Protein AF-A0A831PJB5-F1 (afdb_monomer_lite)

Secondary structure (DSSP, 8-state):
--S----S--BTTEEEEEPPHHHHHHHT--S-EEEEEEE-TTS-EEEEEEEETTEEEEEEEEETTS--

Structure (mmCIF, N/CA/C/O backbone):
data_AF-A0A831PJB5-F1
#
_entry.id   AF-A0A831PJB5-F1
#
loop_
_atom_site.group_PDB
_atom_site.id
_atom_site.type_symbol
_atom_site.label_atom_id
_atom_site.label_alt_id
_atom_site.label_comp_id
_atom_site.label_asym_id
_atom_site.label_entity_id
_atom_site.label_seq_id
_atom_site.pdbx_PDB_ins_code
_atom_site.Cartn_x
_atom_site.Cartn_y
_atom_site.Cartn_z
_atom_site.occupancy
_atom_site.B_iso_or_equiv
_atom_site.auth_seq_id
_atom_site.auth_comp_id
_atom_site.auth_asym_id
_atom_site.auth_atom_id
_atom_site.pdbx_PDB_model_num
ATOM 1 N N . MET A 1 1 ? 2.063 9.213 -6.364 1.00 50.59 1 MET A N 1
ATOM 2 C CA . MET A 1 1 ? 2.522 7.945 -5.758 1.00 50.59 1 MET A CA 1
ATOM 3 C C . MET A 1 1 ? 3.396 7.258 -6.788 1.00 50.59 1 MET A C 1
ATOM 5 O O . MET A 1 1 ? 3.060 7.343 -7.958 1.00 50.59 1 MET A O 1
ATOM 9 N N . TYR A 1 2 ? 4.521 6.667 -6.386 1.00 58.53 2 TYR A N 1
ATOM 10 C CA . TYR A 1 2 ? 5.297 5.795 -7.273 1.00 58.53 2 TYR A CA 1
ATOM 11 C C . TYR A 1 2 ? 4.587 4.448 -7.292 1.00 58.53 2 TYR A C 1
ATOM 13 O O . TYR A 1 2 ? 4.646 3.750 -6.294 1.00 58.53 2 TYR A O 1
ATOM 21 N N . GLY A 1 3 ? 3.833 4.141 -8.336 1.00 62.78 3 GLY A N 1
ATOM 22 C CA . GLY A 1 3 ? 2.888 3.026 -8.367 1.00 62.78 3 GLY A CA 1
ATOM 23 C C . GLY A 1 3 ? 1.755 3.373 -9.320 1.00 62.78 3 GLY A C 1
ATOM 24 O O . GLY A 1 3 ? 1.248 4.494 -9.280 1.00 62.78 3 GLY A O 1
ATOM 25 N N . GLY A 1 4 ? 1.425 2.441 -10.205 1.00 74.00 4 GLY A N 1
ATOM 26 C CA . GLY A 1 4 ? 0.415 2.619 -11.233 1.00 74.00 4 GLY A CA 1
ATOM 27 C C . GLY A 1 4 ? -1.008 2.606 -10.682 1.00 74.00 4 GLY A C 1
ATOM 28 O O . GLY A 1 4 ? -1.266 2.777 -9.489 1.00 74.00 4 GLY A O 1
ATOM 29 N N . TYR A 1 5 ? -1.959 2.402 -11.584 1.00 82.56 5 TYR A N 1
ATOM 30 C CA . TYR A 1 5 ? -3.372 2.279 -11.242 1.00 82.56 5 TYR A CA 1
ATOM 31 C C . TYR A 1 5 ? -3.671 0.945 -10.564 1.00 82.56 5 TYR A C 1
ATOM 33 O O . TYR A 1 5 ? -2.896 -0.007 -10.663 1.00 82.56 5 TYR A O 1
ATOM 41 N N . SER A 1 6 ? -4.827 0.870 -9.898 1.00 83.62 6 SER A N 1
ATOM 42 C CA . SER A 1 6 ? -5.313 -0.426 -9.442 1.00 83.62 6 SER A CA 1
ATOM 43 C C . SER A 1 6 ? -5.515 -1.347 -10.641 1.00 83.62 6 SER A C 1
ATOM 45 O O . SER A 1 6 ? -6.143 -0.957 -11.625 1.00 83.62 6 SER A O 1
ATOM 47 N N . ASP A 1 7 ? -4.983 -2.562 -10.554 1.00 82.31 7 ASP A N 1
ATOM 48 C CA . ASP A 1 7 ? -5.047 -3.558 -11.628 1.00 82.31 7 ASP A CA 1
ATOM 49 C C . ASP A 1 7 ? -6.387 -4.319 -11.676 1.00 82.31 7 ASP A C 1
ATOM 51 O O . ASP A 1 7 ? -6.602 -5.154 -12.553 1.00 82.31 7 ASP A O 1
ATOM 55 N N . GLY A 1 8 ? -7.291 -4.052 -10.726 1.00 83.50 8 GLY A N 1
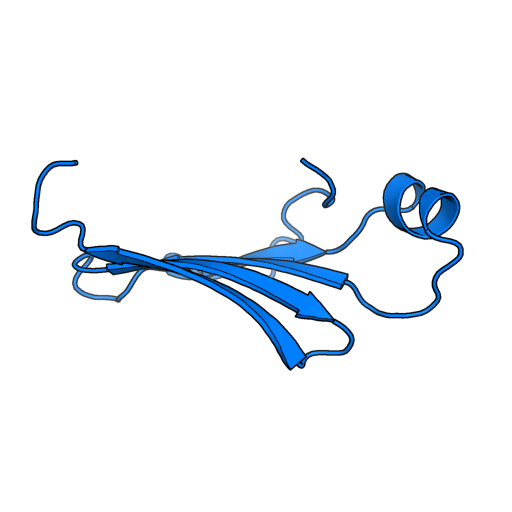ATOM 56 C CA . GLY A 1 8 ? -8.582 -4.727 -10.610 1.00 83.50 8 GLY A CA 1
ATOM 57 C C . GLY A 1 8 ? -8.512 -6.170 -10.091 1.00 83.50 8 GLY A C 1
ATOM 58 O O . GLY A 1 8 ? -9.551 -6.818 -10.015 1.00 83.50 8 GLY A O 1
ATOM 59 N N . THR A 1 9 ? -7.337 -6.678 -9.691 1.00 88.69 9 THR A N 1
ATOM 60 C CA . THR A 1 9 ? -7.168 -8.040 -9.134 1.00 88.69 9 THR A CA 1
ATOM 61 C C . THR A 1 9 ? -7.262 -8.087 -7.603 1.00 88.69 9 THR A C 1
ATOM 63 O O . THR A 1 9 ? -6.901 -9.083 -6.966 1.00 88.69 9 THR A O 1
ATOM 66 N N . GLY A 1 10 ? -7.707 -6.983 -7.005 1.00 89.56 10 GLY A N 1
ATOM 67 C CA . GLY A 1 10 ? -7.925 -6.832 -5.573 1.00 89.56 10 GLY A CA 1
ATOM 68 C C . GLY A 1 10 ? -9.217 -7.472 -5.057 1.00 89.56 10 GLY A C 1
ATOM 69 O O . GLY A 1 10 ? -9.974 -8.108 -5.786 1.00 89.56 10 GLY A O 1
ATOM 70 N N . THR A 1 11 ? -9.470 -7.261 -3.771 1.00 94.94 11 THR A N 1
ATOM 71 C CA . THR A 1 11 ? -10.720 -7.566 -3.067 1.00 94.94 11 THR A CA 1
ATOM 72 C C . THR A 1 11 ? -11.189 -6.318 -2.315 1.00 94.94 11 THR A C 1
ATOM 74 O O . THR A 1 11 ? -10.513 -5.288 -2.316 1.00 94.94 11 THR A O 1
ATOM 77 N N . GLU A 1 12 ? -12.321 -6.396 -1.620 1.00 94.19 12 GLU A N 1
ATOM 78 C CA . GLU A 1 12 ? -12.767 -5.332 -0.706 1.00 94.19 12 GLU A CA 1
ATOM 79 C C . GLU A 1 12 ? -11.774 -5.043 0.441 1.00 94.19 12 GLU A C 1
ATOM 81 O O . GLU A 1 12 ? -11.776 -3.945 0.994 1.00 94.19 12 GLU A O 1
ATOM 86 N N . TYR A 1 13 ? -10.868 -5.985 0.724 1.00 96.75 13 TYR A N 1
ATOM 87 C CA . TYR A 1 13 ? -9.844 -5.901 1.769 1.00 96.75 13 TYR A CA 1
ATOM 88 C C . TYR A 1 13 ? -8.415 -5.752 1.227 1.00 96.75 13 TYR A C 1
ATOM 90 O O . TYR A 1 13 ? -7.467 -5.630 2.002 1.00 96.75 13 TYR A O 1
ATOM 98 N N . LEU A 1 14 ? -8.228 -5.769 -0.095 1.00 96.00 14 LEU A N 1
ATOM 99 C CA . LEU A 1 14 ? -6.912 -5.711 -0.727 1.00 96.00 14 LEU A CA 1
ATOM 100 C C . LEU A 1 14 ? -6.973 -4.918 -2.027 1.00 96.00 14 LEU A C 1
ATOM 102 O O . LEU A 1 14 ? -7.604 -5.342 -2.985 1.00 96.00 14 LEU A O 1
ATOM 106 N N . GLN A 1 15 ? -6.211 -3.837 -2.119 1.00 94.56 15 GLN A N 1
ATOM 107 C CA . GLN A 1 15 ? -5.974 -3.138 -3.380 1.00 94.56 15 GLN A CA 1
ATOM 108 C C . GLN A 1 15 ? -4.500 -3.248 -3.743 1.00 94.56 15 GLN A C 1
ATOM 110 O O . GLN A 1 15 ? -3.632 -3.088 -2.882 1.00 94.56 15 GLN A O 1
ATOM 115 N N . LYS A 1 16 ? -4.222 -3.526 -5.015 1.00 94.19 16 LYS A N 1
ATOM 116 C CA . LYS A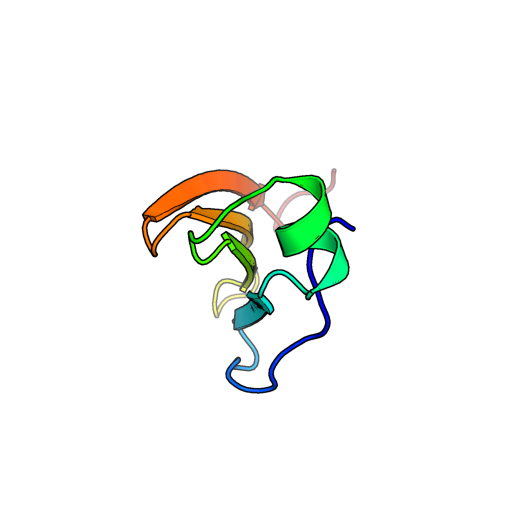 1 16 ? -2.870 -3.647 -5.562 1.00 94.19 16 LYS A CA 1
ATOM 117 C C . LYS A 1 16 ? -2.636 -2.563 -6.597 1.00 94.19 16 LYS A C 1
ATOM 119 O O . LYS A 1 16 ? -3.535 -2.265 -7.379 1.00 94.19 16 LYS A O 1
ATOM 124 N N . PHE A 1 17 ? -1.429 -2.019 -6.592 1.00 93.69 17 PHE A N 1
ATOM 125 C CA . PHE A 1 17 ? -0.970 -0.954 -7.474 1.00 93.69 17 PHE A CA 1
ATOM 126 C C . PHE A 1 17 ? 0.423 -1.341 -7.992 1.00 93.69 17 PHE A C 1
ATOM 128 O O . PHE A 1 17 ? 1.436 -0.975 -7.378 1.00 93.69 17 PHE A O 1
ATOM 135 N N . PRO A 1 18 ? 0.502 -2.153 -9.062 1.00 92.44 18 PRO A N 1
ATOM 136 C CA . PRO A 1 18 ? 1.776 -2.512 -9.677 1.00 92.44 18 PRO A CA 1
ATOM 137 C C . PRO A 1 18 ? 2.474 -1.267 -10.238 1.00 92.44 18 PRO A C 1
ATOM 139 O O . PRO A 1 18 ? 1.821 -0.286 -10.593 1.00 92.44 18 PRO A O 1
ATOM 142 N N . ALA A 1 19 ? 3.805 -1.282 -10.303 1.00 91.38 19 ALA A N 1
ATOM 143 C CA . ALA A 1 19 ? 4.569 -0.211 -10.938 1.00 91.38 19 ALA A CA 1
ATOM 144 C C . ALA A 1 19 ? 4.135 -0.016 -12.401 1.00 91.38 19 ALA A C 1
ATOM 146 O O . ALA A 1 19 ? 3.977 -0.985 -13.140 1.00 91.38 19 ALA A O 1
ATOM 147 N N . ASP A 1 20 ? 3.936 1.240 -12.801 1.00 89.12 20 ASP A N 1
ATOM 148 C CA . ASP A 1 20 ? 3.663 1.602 -14.190 1.00 89.12 20 ASP A CA 1
ATOM 149 C C . ASP A 1 20 ? 4.957 1.736 -15.005 1.00 89.12 20 ASP A C 1
ATOM 151 O O . ASP A 1 20 ? 6.064 1.763 -14.457 1.00 89.12 20 ASP A O 1
ATOM 155 N N . ASP A 1 21 ? 4.815 1.868 -16.326 1.00 88.25 21 ASP A N 1
ATOM 156 C CA . ASP A 1 21 ? 5.949 2.007 -17.244 1.00 88.25 21 ASP A CA 1
ATOM 157 C C . ASP A 1 21 ? 6.861 3.176 -16.860 1.00 88.25 21 ASP A C 1
ATOM 159 O O . ASP A 1 21 ? 8.081 3.085 -16.980 1.00 88.25 21 ASP A O 1
ATOM 163 N N . TYR A 1 22 ? 6.299 4.285 -16.372 1.00 88.56 22 TYR A N 1
ATOM 164 C CA . TYR A 1 22 ? 7.097 5.422 -15.920 1.00 88.56 22 TYR A CA 1
ATOM 165 C C . TYR A 1 22 ? 7.991 5.044 -14.732 1.00 88.56 22 TYR A C 1
ATOM 167 O O . TYR A 1 22 ? 9.185 5.340 -14.741 1.00 88.56 22 TYR A O 1
ATOM 175 N N . THR A 1 23 ? 7.431 4.360 -13.733 1.00 87.31 23 THR A N 1
ATOM 176 C CA . THR A 1 23 ? 8.159 3.908 -12.545 1.00 87.31 23 THR A CA 1
ATOM 177 C C . THR A 1 23 ? 9.239 2.886 -12.902 1.00 87.31 23 THR A C 1
ATOM 179 O O . THR A 1 23 ? 10.348 2.982 -12.379 1.00 87.31 23 THR A O 1
ATOM 182 N N . LEU A 1 24 ? 8.947 1.943 -13.804 1.00 87.44 24 LEU A N 1
ATOM 183 C CA . LEU A 1 24 ? 9.923 0.952 -14.276 1.00 87.44 24 LEU A CA 1
ATOM 184 C C . LEU A 1 24 ? 11.092 1.621 -15.011 1.00 87.44 24 LEU A C 1
ATOM 186 O O . LEU A 1 24 ? 12.249 1.349 -14.701 1.00 87.44 24 LEU A O 1
ATOM 190 N N . ASN A 1 25 ? 10.799 2.567 -15.910 1.00 88.81 25 ASN A N 1
ATOM 191 C CA . ASN A 1 25 ? 11.823 3.313 -16.645 1.00 88.81 25 ASN A CA 1
ATOM 192 C C . ASN A 1 25 ? 12.679 4.202 -15.732 1.00 88.81 25 ASN A C 1
ATOM 194 O O . ASN A 1 25 ? 13.882 4.325 -15.941 1.00 88.81 25 ASN A O 1
ATOM 198 N N . LEU A 1 26 ? 12.072 4.844 -14.731 1.00 89.31 26 LEU A N 1
ATOM 199 C CA . LEU A 1 26 ? 12.789 5.722 -13.803 1.00 89.31 26 LEU A CA 1
ATOM 200 C C . LEU A 1 26 ? 13.796 4.954 -12.942 1.00 89.31 26 LEU A C 1
ATOM 202 O O . LEU A 1 26 ? 14.847 5.492 -12.597 1.00 89.31 26 LEU A O 1
ATOM 206 N N . LEU A 1 27 ? 13.442 3.733 -12.550 1.00 87.38 27 LEU A N 1
ATOM 207 C CA . LEU A 1 27 ? 14.235 2.922 -11.631 1.00 87.38 27 LEU A CA 1
ATOM 208 C C . LEU A 1 27 ? 15.201 1.976 -12.354 1.00 87.38 27 LEU A C 1
ATOM 210 O O . LEU A 1 27 ? 16.002 1.350 -11.667 1.00 87.38 27 LEU A O 1
ATOM 214 N N . ASP A 1 28 ? 15.141 1.917 -13.692 1.00 86.62 28 ASP A N 1
ATOM 215 C CA . ASP A 1 28 ? 15.906 0.990 -14.539 1.00 86.62 28 ASP A CA 1
ATOM 216 C C . ASP A 1 28 ? 15.826 -0.447 -14.002 1.00 86.62 28 ASP A C 1
ATOM 218 O O . ASP A 1 28 ? 16.830 -1.096 -13.716 1.00 86.62 28 ASP A O 1
ATOM 222 N N . ASP A 1 29 ? 14.592 -0.893 -13.748 1.00 76.38 29 ASP A N 1
ATOM 223 C CA . ASP A 1 29 ? 14.321 -2.105 -12.981 1.00 76.38 29 ASP A CA 1
ATOM 224 C C . ASP A 1 29 ? 13.451 -3.098 -13.757 1.00 76.38 29 ASP A C 1
ATOM 226 O O . ASP A 1 29 ? 12.483 -2.715 -14.417 1.00 76.38 29 ASP A O 1
ATOM 230 N N . ASP A 1 30 ? 13.782 -4.383 -13.639 1.00 75.56 30 ASP A N 1
ATOM 231 C CA . ASP A 1 30 ? 13.022 -5.516 -14.169 1.00 75.56 30 ASP A CA 1
ATOM 232 C C . ASP A 1 30 ? 12.139 -6.193 -13.103 1.00 75.56 30 ASP A C 1
ATOM 234 O O . ASP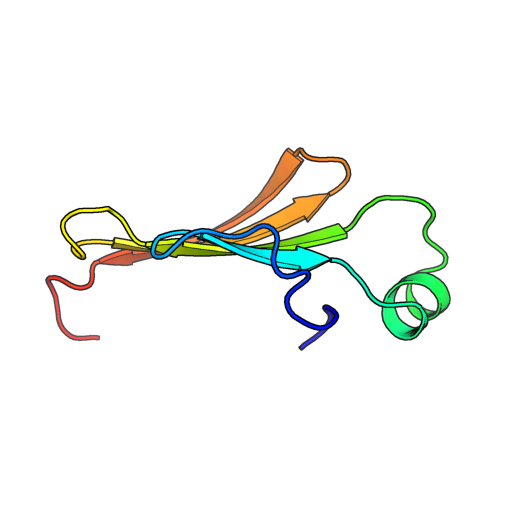 A 1 30 ? 11.299 -7.042 -13.418 1.00 75.56 30 ASP A O 1
ATOM 238 N N . ALA A 1 31 ? 12.296 -5.804 -11.837 1.00 76.12 31 ALA A N 1
ATOM 239 C CA . ALA A 1 31 ? 11.570 -6.352 -10.711 1.00 76.12 31 ALA A CA 1
ATOM 240 C C . ALA A 1 31 ? 10.138 -5.819 -10.603 1.00 76.12 31 ALA A C 1
ATOM 242 O O . ALA A 1 31 ? 9.841 -4.629 -10.751 1.00 76.12 31 ALA A O 1
ATOM 243 N N . THR A 1 32 ? 9.226 -6.710 -10.213 1.00 85.12 32 THR A N 1
ATOM 244 C CA . THR A 1 32 ? 7.810 -6.378 -10.046 1.00 85.12 32 THR A CA 1
ATOM 245 C C . THR A 1 32 ? 7.595 -5.683 -8.702 1.00 85.12 32 THR A C 1
ATOM 247 O O . THR A 1 32 ? 7.357 -6.334 -7.674 1.00 85.12 32 THR A O 1
ATOM 250 N N . ARG A 1 33 ? 7.712 -4.353 -8.691 1.00 91.69 33 ARG A N 1
ATOM 251 C CA . ARG A 1 33 ? 7.273 -3.522 -7.564 1.00 91.69 33 ARG A CA 1
ATOM 252 C C . ARG A 1 33 ? 5.754 -3.421 -7.533 1.00 91.69 33 ARG A C 1
ATOM 254 O O . ARG A 1 33 ? 5.125 -3.176 -8.558 1.00 91.69 33 ARG A O 1
ATOM 261 N N . GLU A 1 34 ? 5.179 -3.553 -6.346 1.00 93.31 34 GLU A N 1
ATOM 262 C CA . GLU A 1 34 ? 3.733 -3.454 -6.152 1.00 93.31 34 GLU A CA 1
ATOM 263 C C . GLU A 1 34 ? 3.424 -2.821 -4.800 1.00 93.31 34 GLU A C 1
ATOM 265 O O . GLU A 1 34 ? 3.814 -3.343 -3.755 1.00 93.31 34 GLU A O 1
ATOM 270 N N . TRP A 1 35 ? 2.697 -1.706 -4.810 1.00 95.00 35 TRP A N 1
ATOM 271 C CA . TRP A 1 35 ? 2.101 -1.188 -3.586 1.00 95.00 35 TRP A CA 1
ATOM 272 C C . TRP A 1 35 ? 0.803 -1.915 -3.293 1.00 95.00 35 TRP A C 1
ATOM 274 O O . TRP A 1 35 ? 0.010 -2.186 -4.195 1.00 95.00 35 TRP A O 1
ATOM 284 N N . ARG A 1 36 ? 0.562 -2.193 -2.015 1.00 95.38 36 ARG A N 1
ATOM 285 C CA . ARG A 1 36 ? -0.716 -2.715 -1.548 1.00 95.38 36 ARG A CA 1
ATOM 286 C C . ARG A 1 36 ? -1.277 -1.871 -0.427 1.00 95.38 36 ARG A C 1
ATOM 288 O O . ARG A 1 36 ? -0.557 -1.444 0.476 1.00 95.38 36 ARG A O 1
ATOM 295 N N . VAL A 1 37 ? -2.589 -1.734 -0.480 1.00 95.44 37 VAL A N 1
ATOM 296 C CA . VAL A 1 37 ? -3.428 -1.337 0.642 1.00 95.44 37 VAL A CA 1
ATOM 297 C C . VAL A 1 37 ? -4.147 -2.591 1.115 1.00 95.44 37 VAL A C 1
ATOM 299 O O . VAL A 1 37 ? -4.818 -3.243 0.315 1.00 95.44 37 VAL A O 1
ATOM 302 N N . VAL A 1 38 ? -3.990 -2.938 2.388 1.00 97.19 38 VAL A N 1
ATOM 303 C CA . VAL A 1 38 ? -4.667 -4.075 3.020 1.00 97.19 38 VAL A CA 1
ATOM 304 C C . VAL A 1 38 ? -5.497 -3.561 4.184 1.00 97.19 38 VAL A C 1
ATOM 306 O O . VAL A 1 38 ? -5.008 -2.778 4.993 1.00 97.19 38 VAL A O 1
ATOM 309 N N . LEU A 1 39 ? -6.743 -4.005 4.265 1.00 97.62 39 LEU A N 1
ATOM 310 C CA . LEU A 1 39 ? -7.621 -3.800 5.410 1.00 97.62 39 LEU A CA 1
ATOM 311 C C . LEU A 1 39 ? -7.846 -5.147 6.091 1.00 97.62 39 LEU A C 1
ATOM 313 O O . LEU A 1 39 ? -8.101 -6.143 5.418 1.00 97.62 39 LEU A O 1
ATOM 317 N N . ALA A 1 40 ? -7.762 -5.184 7.419 1.00 97.06 40 ALA A N 1
ATOM 318 C CA . ALA A 1 40 ? -8.260 -6.333 8.165 1.00 97.06 40 ALA A CA 1
ATOM 319 C C . ALA A 1 40 ? -9.779 -6.467 7.961 1.00 97.06 40 ALA A C 1
ATOM 321 O O . ALA A 1 40 ? -10.479 -5.464 7.813 1.00 97.06 40 ALA A O 1
ATOM 322 N N . GLU A 1 41 ? -10.300 -7.697 7.965 1.00 96.50 41 GLU A N 1
ATOM 323 C CA . GLU A 1 41 ? -11.732 -7.949 7.730 1.00 96.50 41 GLU A CA 1
ATOM 324 C C . GLU A 1 41 ? -12.636 -7.285 8.778 1.00 96.50 41 GLU A C 1
ATOM 326 O O . GLU A 1 41 ? -13.749 -6.860 8.470 1.00 96.50 41 GLU A O 1
ATOM 331 N N . ASP A 1 42 ? -12.139 -7.149 10.007 1.00 96.56 42 ASP A N 1
ATOM 332 C CA . ASP A 1 42 ? -12.812 -6.460 11.110 1.00 96.56 42 ASP A CA 1
ATOM 333 C C . ASP A 1 42 ? -12.629 -4.931 11.086 1.00 96.56 42 ASP A C 1
ATOM 335 O O . ASP A 1 42 ? -13.100 -4.238 11.989 1.00 96.56 42 ASP A O 1
ATOM 339 N N . LEU A 1 43 ? -11.956 -4.404 10.056 1.00 94.31 43 LEU A N 1
ATOM 340 C CA . LEU A 1 43 ? -11.639 -2.989 9.854 1.00 94.31 43 LEU A CA 1
ATOM 341 C C . LEU A 1 43 ? -10.820 -2.358 10.994 1.00 94.31 43 LEU A C 1
ATOM 343 O O . LEU A 1 43 ? -10.763 -1.133 11.105 1.00 94.31 43 LEU A O 1
ATOM 347 N N . SER A 1 44 ? -10.168 -3.173 11.828 1.00 96.69 44 SER A N 1
ATOM 348 C CA . SER A 1 44 ? -9.335 -2.694 12.937 1.00 96.69 44 SER A CA 1
ATOM 349 C C . SER A 1 44 ? -7.966 -2.195 12.481 1.00 96.69 44 SER A C 1
ATOM 351 O O . SER A 1 44 ? -7.388 -1.325 13.128 1.00 96.69 44 SER A O 1
ATOM 353 N N . THR A 1 45 ? -7.473 -2.699 11.349 1.00 97.31 45 THR A N 1
ATOM 354 C CA . THR A 1 45 ? -6.110 -2.447 10.880 1.00 97.31 45 THR A CA 1
ATOM 355 C C . THR A 1 45 ? -6.093 -2.046 9.415 1.00 97.31 45 THR A C 1
ATOM 357 O O . THR A 1 45 ? -6.706 -2.697 8.567 1.00 97.31 45 THR A O 1
ATOM 360 N N . TYR A 1 46 ? -5.327 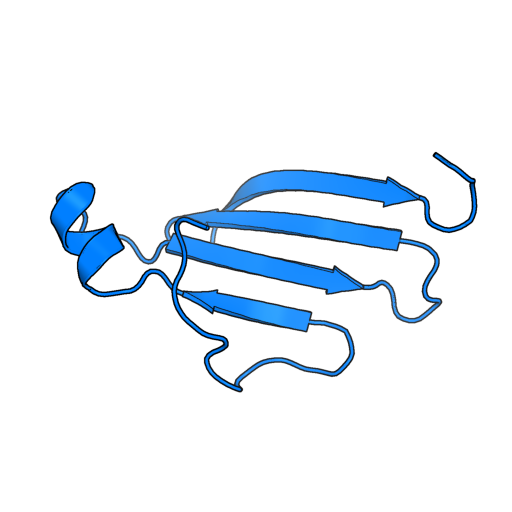-1.000 9.115 1.00 97.00 46 TYR A N 1
ATOM 361 C CA . TYR A 1 46 ? -4.938 -0.617 7.763 1.00 97.00 46 TYR A CA 1
ATOM 362 C C . TYR A 1 46 ? -3.432 -0.815 7.594 1.00 97.00 46 TYR A C 1
ATOM 364 O O . TYR A 1 46 ? -2.637 -0.290 8.372 1.00 97.00 46 TYR A O 1
ATOM 372 N N . THR A 1 47 ? -3.027 -1.539 6.555 1.00 97.94 47 THR A N 1
ATOM 373 C CA . THR A 1 47 ? -1.621 -1.774 6.224 1.00 97.94 47 THR A CA 1
ATOM 374 C C . THR A 1 47 ? -1.311 -1.215 4.844 1.00 97.94 47 THR A C 1
ATOM 376 O O . THR A 1 47 ? -1.958 -1.556 3.851 1.00 97.94 47 THR A O 1
ATOM 379 N N . TYR A 1 48 ? -0.270 -0.392 4.769 1.00 96.50 48 TYR A N 1
ATOM 380 C CA . TYR A 1 48 ? 0.294 0.102 3.522 1.00 96.50 48 TYR A CA 1
ATOM 381 C C . TYR A 1 48 ? 1.681 -0.500 3.323 1.00 96.50 48 TYR A C 1
ATOM 383 O O . TYR A 1 48 ? 2.580 -0.285 4.136 1.00 96.50 48 TYR A O 1
ATOM 391 N N . GLN A 1 49 ? 1.859 -1.274 2.255 1.00 96.88 49 GLN A N 1
ATOM 392 C CA . GLN A 1 49 ? 3.079 -2.055 2.043 1.00 96.88 49 GLN A CA 1
ATOM 393 C C . GLN A 1 49 ? 3.595 -1.951 0.611 1.00 96.88 49 GLN A C 1
ATOM 395 O O . GLN A 1 49 ? 2.813 -1.847 -0.334 1.00 96.88 49 GLN A O 1
ATOM 400 N N . LEU A 1 50 ? 4.915 -2.033 0.463 1.00 95.31 50 LEU A N 1
ATOM 401 C CA . LEU A 1 50 ? 5.589 -2.191 -0.822 1.00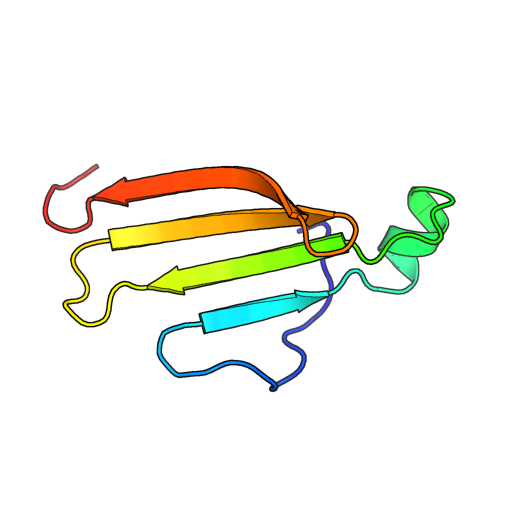 95.31 50 LEU A CA 1
ATOM 402 C C . LEU A 1 50 ? 6.140 -3.603 -0.913 1.00 95.31 50 LEU A C 1
ATOM 404 O O . LEU A 1 50 ? 6.872 -4.059 -0.028 1.00 95.31 50 LEU A O 1
ATOM 408 N N . LEU A 1 51 ? 5.835 -4.254 -2.024 1.00 95.00 51 LEU A N 1
ATOM 409 C CA . LEU A 1 51 ? 6.447 -5.502 -2.417 1.00 95.00 51 LEU A CA 1
ATOM 410 C C . LEU A 1 51 ? 7.486 -5.260 -3.506 1.00 95.00 51 LEU A C 1
ATOM 412 O O . LEU A 1 51 ? 7.315 -4.403 -4.371 1.00 95.00 51 LEU A O 1
ATOM 416 N N . TYR A 1 52 ? 8.543 -6.062 -3.467 1.00 93.12 52 TYR A N 1
ATOM 417 C CA . TYR A 1 52 ? 9.577 -6.160 -4.485 1.00 93.12 52 TYR A CA 1
ATOM 418 C C . TYR A 1 52 ? 9.793 -7.639 -4.806 1.00 93.12 52 TYR A C 1
ATOM 420 O O . TYR A 1 52 ? 10.126 -8.427 -3.916 1.00 93.12 52 TYR A O 1
ATOM 428 N N . ASN A 1 53 ? 9.538 -8.040 -6.055 1.00 92.12 53 ASN A N 1
ATOM 429 C CA . ASN A 1 53 ? 9.548 -9.449 -6.473 1.00 92.12 53 ASN A CA 1
ATOM 430 C C . ASN A 1 53 ? 8.697 -10.346 -5.558 1.00 92.12 53 ASN A C 1
ATOM 432 O O . ASN A 1 53 ? 9.121 -11.418 -5.133 1.00 92.12 53 ASN A O 1
ATOM 436 N N . GLY A 1 54 ? 7.505 -9.862 -5.194 1.00 92.50 54 GLY A N 1
ATOM 437 C CA . GLY A 1 54 ? 6.558 -10.578 -4.336 1.00 92.50 54 GLY A CA 1
ATOM 438 C C . GLY A 1 54 ? 6.903 -10.597 -2.841 1.00 92.50 54 GLY A C 1
ATOM 439 O O . GLY A 1 54 ? 6.091 -11.074 -2.051 1.00 92.50 54 GLY A O 1
ATOM 440 N N . ASN A 1 55 ? 8.050 -10.051 -2.431 1.00 95.38 55 ASN A N 1
ATOM 441 C CA . ASN A 1 55 ? 8.456 -9.976 -1.028 1.00 95.38 55 ASN A CA 1
ATOM 442 C C . ASN A 1 55 ? 8.146 -8.599 -0.449 1.00 95.38 55 ASN A C 1
ATOM 444 O O . ASN A 1 55 ? 8.445 -7.588 -1.081 1.00 95.38 55 ASN A O 1
ATOM 448 N N . VAL A 1 56 ? 7.595 -8.544 0.763 1.00 96.56 56 VAL A N 1
ATOM 449 C CA . VAL A 1 56 ? 7.365 -7.277 1.470 1.00 96.56 56 VAL A CA 1
ATOM 450 C C . VAL A 1 56 ? 8.712 -6.668 1.853 1.00 96.56 56 VAL A C 1
ATOM 452 O O . VAL A 1 56 ? 9.473 -7.264 2.611 1.00 96.56 56 VAL A O 1
ATOM 455 N N . VAL A 1 57 ? 9.004 -5.479 1.326 1.00 96.38 57 VAL A N 1
ATOM 456 C CA . VAL A 1 57 ? 10.239 -4.723 1.613 1.00 96.38 57 VAL A CA 1
ATOM 457 C C . VAL A 1 57 ? 9.985 -3.465 2.436 1.00 96.38 57 VAL A C 1
ATOM 459 O O . VAL A 1 57 ? 10.909 -2.902 3.014 1.00 96.38 57 VAL A O 1
ATOM 462 N N . PHE A 1 58 ? 8.729 -3.035 2.521 1.00 96.50 58 PHE A N 1
ATOM 463 C CA . PHE A 1 58 ? 8.276 -1.984 3.421 1.00 96.50 58 PHE A CA 1
ATOM 464 C C . PHE A 1 58 ? 6.853 -2.296 3.874 1.00 96.50 58 PHE A C 1
ATOM 466 O O . PHE A 1 58 ? 6.036 -2.746 3.070 1.00 96.50 58 PHE A O 1
ATOM 473 N N . SER A 1 59 ? 6.558 -2.020 5.142 1.00 97.69 59 SER A N 1
ATOM 474 C CA . SER A 1 59 ? 5.219 -2.125 5.711 1.00 97.69 59 SER A CA 1
ATOM 475 C C . SER A 1 59 ? 5.022 -1.044 6.767 1.00 97.69 59 SER A C 1
ATOM 477 O O . SER A 1 59 ? 5.885 -0.844 7.624 1.00 97.69 59 SER A O 1
ATOM 479 N N . ALA A 1 60 ? 3.886 -0.361 6.698 1.00 97.06 60 ALA A N 1
ATOM 480 C CA . ALA A 1 60 ? 3.386 0.527 7.732 1.00 97.06 60 ALA A CA 1
ATOM 481 C C . ALA A 1 60 ? 1.976 0.079 8.115 1.00 97.06 60 ALA A C 1
ATOM 483 O O . ALA A 1 60 ? 1.097 -0.025 7.258 1.00 97.06 60 ALA A O 1
ATOM 484 N N . GLU A 1 61 ? 1.778 -0.182 9.401 1.00 96.88 61 GLU A N 1
ATOM 485 C CA . GLU A 1 61 ? 0.514 -0.635 9.966 1.00 96.88 61 GLU A CA 1
ATOM 486 C C . GLU A 1 61 ? -0.088 0.458 10.847 1.00 96.88 61 GLU A C 1
ATOM 488 O O . GLU A 1 61 ? 0.618 1.123 11.607 1.00 96.88 61 GLU A O 1
ATOM 493 N N . PHE A 1 62 ? -1.397 0.641 10.724 1.00 96.06 62 PHE A N 1
ATOM 494 C CA . PHE A 1 62 ? -2.169 1.646 11.432 1.00 96.06 62 PHE A CA 1
ATOM 495 C C . PHE A 1 62 ? -3.332 0.960 12.145 1.00 96.06 62 PHE A C 1
ATOM 497 O O . PHE A 1 62 ? -4.164 0.315 11.505 1.00 96.06 62 PHE A O 1
ATOM 504 N N . ASP A 1 63 ? -3.384 1.128 13.465 1.00 96.50 63 ASP A N 1
ATOM 505 C CA . ASP A 1 63 ? -4.513 0.723 14.301 1.00 96.50 63 ASP A CA 1
ATOM 506 C C . ASP A 1 63 ? -5.645 1.744 14.129 1.00 96.50 63 ASP A C 1
ATOM 508 O O . ASP A 1 63 ? -5.564 2.869 14.621 1.00 96.50 63 ASP A O 1
ATOM 512 N N . LEU A 1 64 ? -6.694 1.351 13.409 1.00 94.56 64 LEU A N 1
ATOM 513 C CA . LEU A 1 64 ? -7.871 2.176 13.140 1.00 94.56 64 LEU A CA 1
ATOM 514 C C . LEU A 1 64 ? -8.852 2.220 14.317 1.00 94.56 64 LEU A C 1
ATOM 516 O O . LEU A 1 64 ? -9.794 3.012 14.304 1.00 94.56 64 LEU A O 1
ATOM 520 N N . THR A 1 65 ? -8.643 1.406 15.354 1.00 95.69 65 THR A N 1
ATOM 521 C CA . THR A 1 65 ? -9.449 1.467 16.582 1.00 95.69 65 THR A CA 1
ATOM 522 C C . THR A 1 65 ? -9.055 2.647 17.471 1.00 95.69 65 THR A C 1
ATOM 524 O O . THR A 1 65 ? -9.744 2.951 18.451 1.00 95.69 65 THR A O 1
ATOM 527 N N . ARG A 1 66 ? -7.960 3.339 17.128 1.00 92.19 66 ARG A N 1
ATOM 528 C CA . ARG A 1 66 ? -7.423 4.479 17.866 1.00 92.19 66 ARG A CA 1
ATOM 529 C C . ARG A 1 66 ? -7.279 5.697 16.949 1.00 92.19 66 ARG A C 1
ATOM 531 O O . ARG A 1 66 ? -6.777 5.569 15.837 1.00 92.19 66 ARG A O 1
ATOM 538 N N . PRO A 1 67 ? -7.700 6.891 17.395 1.00 81.88 67 PRO A N 1
ATOM 539 C CA . PRO A 1 67 ? -7.461 8.117 16.646 1.00 81.88 67 PRO A CA 1
ATOM 540 C C . PRO A 1 67 ? -5.962 8.447 16.588 1.00 81.88 67 PRO A C 1
ATOM 542 O O . PRO A 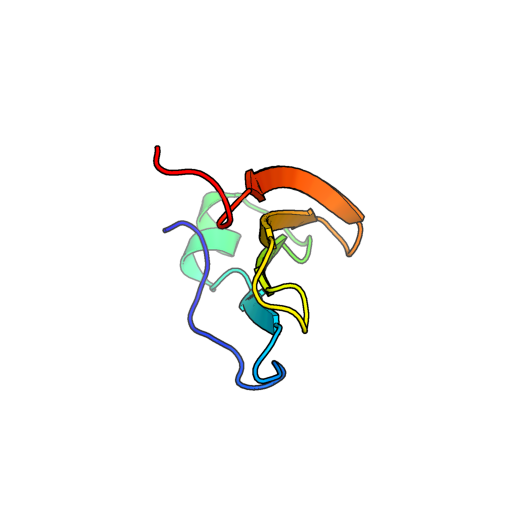1 67 ? -5.211 8.115 17.510 1.00 81.88 67 PRO A O 1
ATOM 545 N N . ILE A 1 68 ? -5.567 9.105 15.497 1.00 68.25 68 ILE A N 1
ATOM 546 C CA . ILE A 1 68 ? -4.187 9.489 15.159 1.00 68.25 68 ILE A CA 1
ATOM 547 C C . ILE A 1 68 ? -3.880 10.912 15.626 1.00 68.25 68 ILE A C 1
ATOM 549 O O . ILE A 1 68 ? -4.782 11.772 15.490 1.00 68.25 68 ILE A O 1
#

Sequence (68 aa):
MYGGYSDGTGTEYLQKFPADDYTLNLLDDDATREWRVVLAEDLSTYTYQLLYNGNVVFSAEFDLTRPI

pLDDT: mean 89.89, std 9.62, range [50.59, 97.94]

Radius of gyration: 13.15 Å; chains: 1; bounding box: 29×20×35 Å

Organism: NCBI:txid1484053

Foldseek 3Di:
DQFADFPPPADPFKTKTWGDPVSCVVVVDPWTKIWMWGADPVRQKTKTFIDTNNHTPDIDMDGPVDDD